Protein AF-A0A5N9HWN8-F1 (afdb_monomer)

Mean predicted aligned error: 2.98 Å

pLDDT: mean 96.62, std 4.31, range [56.69, 98.94]

Nearest PDB structures (foldseek):
  7djs-assembly1_D  TM=9.510E-01  e=4.100E-13  Pseudomonas aeruginosa
  4qec-assembly1_A  TM=9.327E-01  e=1.228E-12  Staphylococcus epidermidis
  4dqx-assembly1_B  TM=9.327E-01  e=2.399E-12  Rhizobium etli CFN 42
  4z9x-assembly1_A  TM=9.307E-01  e=2.881E-12  Streptococcus pyogenes serotype M1
  4qed-assembly1_A  TM=9.326E-01  e=7.635E-12  Staphylococcus epidermidis

Sequence (173 aa):
VEEDNWDYGIDVLLKALYLGPKNAIPHMTATGGGSIINLASVHSFLQEPGMLVYESAKAGVVGMTRQMATEFGPDGIRVNAIAPGHIVGEGLAKIWKDNPTGHEFFADQYPLRRTGIPDDIANGIAFLCSEEASFITGHTLAIDGGLSVQLQEKFGLRQANYVRNNPDTNLPT

Solvent-accessible surface area (backbone atoms only — not comparable to full-atom values): 9385 Å² total; per-residue (Å²): 131,59,67,70,61,42,52,51,41,36,45,65,60,31,47,48,69,47,54,52,52,69,66,44,46,68,56,30,47,76,70,69,21,51,66,46,79,43,82,42,27,46,44,39,80,48,89,60,94,91,39,64,54,60,32,51,20,23,32,45,40,54,55,51,26,35,51,49,15,69,70,36,38,89,47,48,28,33,17,28,29,38,16,42,44,65,58,52,40,80,76,49,46,57,57,34,69,78,32,54,54,27,42,51,55,58,11,61,66,17,79,68,60,42,62,45,42,62,63,67,52,51,52,53,51,53,47,59,62,36,76,92,26,71,89,59,53,40,44,69,47,74,56,31,53,58,46,91,78,56,61,64,72,61,51,51,53,50,53,53,52,49,44,70,77,38,77,83,50,53,70,84,128

Structure (mmCIF, N/CA/C/O backbone):
data_AF-A0A5N9HWN8-F1
#
_entry.id   AF-A0A5N9HWN8-F1
#
loop_
_atom_site.group_PDB
_atom_site.id
_atom_site.type_symbol
_atom_site.label_atom_id
_atom_site.label_alt_id
_atom_site.label_comp_id
_atom_site.label_asym_id
_atom_site.label_entity_id
_atom_site.label_seq_id
_atom_site.pdbx_PDB_ins_code
_atom_site.Cartn_x
_atom_site.Cartn_y
_atom_site.Cartn_z
_atom_site.occupancy
_atom_site.B_iso_or_equiv
_atom_site.auth_seq_id
_atom_site.auth_comp_id
_atom_site.auth_asym_id
_atom_site.auth_atom_id
_atom_site.pdbx_PDB_model_num
ATOM 1 N N . VAL A 1 1 ? -13.544 -1.848 -19.381 1.00 88.88 1 VAL A N 1
ATOM 2 C CA . VAL A 1 1 ? -13.693 -2.938 -18.395 1.00 88.88 1 VAL A CA 1
ATOM 3 C C . VAL A 1 1 ? -15.164 -3.278 -18.385 1.00 88.88 1 VAL A C 1
ATOM 5 O O . VAL A 1 1 ? -15.947 -2.353 -18.216 1.00 88.88 1 VAL A O 1
ATOM 8 N N . GLU A 1 2 ? -15.522 -4.533 -18.646 1.00 96.94 2 GLU A N 1
ATOM 9 C CA . GLU A 1 2 ? -16.913 -4.991 -18.521 1.00 96.94 2 GLU A CA 1
ATOM 10 C C . GLU A 1 2 ? -17.374 -4.903 -17.061 1.00 96.94 2 GLU A C 1
ATOM 12 O O . GLU A 1 2 ? -16.562 -5.099 -16.155 1.00 96.94 2 GLU A O 1
AT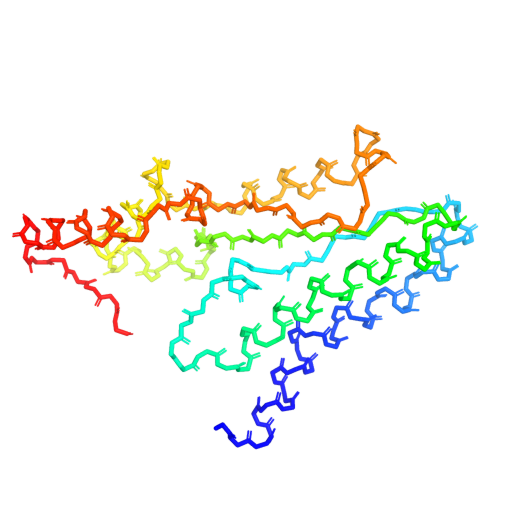OM 17 N N . GLU A 1 3 ? -18.655 -4.623 -16.835 1.00 98.00 3 GLU A N 1
ATOM 18 C CA . GLU A 1 3 ? -19.225 -4.406 -15.496 1.00 98.00 3 GLU A CA 1
ATOM 19 C C . GLU A 1 3 ? -18.959 -5.588 -14.548 1.00 98.00 3 GLU A C 1
ATOM 21 O O . GLU A 1 3 ? -18.441 -5.379 -13.457 1.00 98.00 3 GLU A O 1
ATOM 26 N N . ASP A 1 4 ? -19.130 -6.830 -15.009 1.00 98.12 4 ASP A N 1
ATOM 27 C CA . ASP A 1 4 ? -18.855 -8.031 -14.202 1.00 98.12 4 ASP A CA 1
ATOM 28 C C . ASP A 1 4 ? -17.401 -8.101 -13.690 1.00 98.12 4 ASP A C 1
ATOM 30 O O . ASP A 1 4 ? -17.138 -8.526 -12.562 1.00 98.12 4 ASP A O 1
ATOM 34 N N . ASN A 1 5 ? -16.430 -7.665 -14.503 1.00 96.69 5 ASN A N 1
ATOM 35 C CA . ASN A 1 5 ? -15.019 -7.633 -14.104 1.00 96.69 5 ASN A CA 1
ATOM 36 C C . ASN A 1 5 ? -14.739 -6.504 -13.107 1.00 96.69 5 ASN A C 1
ATOM 38 O O . ASN A 1 5 ? -13.884 -6.651 -12.229 1.00 96.69 5 ASN A O 1
ATOM 42 N N . TRP A 1 6 ? -15.435 -5.374 -13.255 1.00 98.25 6 TRP A N 1
ATOM 43 C CA . TRP A 1 6 ? -15.390 -4.287 -12.284 1.00 98.25 6 TRP A CA 1
ATOM 44 C C . TRP A 1 6 ? -15.944 -4.761 -10.939 1.00 98.25 6 TRP A C 1
ATOM 46 O O . TRP A 1 6 ? -15.238 -4.674 -9.935 1.00 98.25 6 TRP A O 1
ATOM 56 N N . ASP A 1 7 ? -17.143 -5.339 -10.932 1.00 98.50 7 ASP A N 1
ATOM 57 C CA . ASP A 1 7 ? -17.820 -5.811 -9.726 1.00 98.50 7 ASP A CA 1
ATOM 58 C C . ASP A 1 7 ? -17.003 -6.873 -8.998 1.00 98.50 7 ASP A C 1
ATOM 60 O O . ASP A 1 7 ? -16.749 -6.740 -7.800 1.00 98.50 7 ASP A O 1
ATOM 64 N N . TYR A 1 8 ? -16.498 -7.876 -9.722 1.00 98.12 8 TYR A N 1
ATOM 65 C CA . TYR A 1 8 ? -15.625 -8.892 -9.140 1.00 98.12 8 TYR A CA 1
ATOM 66 C C . TYR A 1 8 ? -14.363 -8.278 -8.516 1.00 98.12 8 TYR A C 1
ATOM 68 O O . TYR A 1 8 ? -13.979 -8.620 -7.394 1.00 98.12 8 TYR A O 1
ATOM 76 N N . GLY A 1 9 ? -13.716 -7.345 -9.220 1.00 97.81 9 GLY A N 1
ATOM 77 C CA . GLY A 1 9 ? -12.522 -6.683 -8.710 1.00 97.81 9 GLY A CA 1
ATOM 78 C C . GLY A 1 9 ? -12.802 -5.850 -7.459 1.00 97.81 9 GLY A C 1
ATOM 79 O O . GLY A 1 9 ? -12.045 -5.944 -6.494 1.00 97.81 9 GLY A O 1
ATOM 80 N N . ILE A 1 10 ? -13.899 -5.089 -7.423 1.00 98.44 10 ILE A N 1
ATOM 81 C CA . ILE A 1 10 ? -14.312 -4.327 -6.235 1.00 98.44 10 ILE A CA 1
ATOM 82 C C . ILE A 1 10 ? -14.670 -5.262 -5.074 1.00 98.44 10 ILE A C 1
ATOM 84 O O . ILE A 1 10 ? -14.278 -4.997 -3.930 1.00 98.44 10 ILE A O 1
ATOM 88 N N . ASP A 1 11 ? -15.352 -6.374 -5.352 1.00 98.31 11 ASP A N 1
ATOM 89 C CA . ASP A 1 11 ? -15.708 -7.376 -4.352 1.00 98.31 11 ASP A CA 1
ATOM 90 C C . ASP A 1 11 ? -14.457 -7.951 -3.665 1.00 98.31 11 ASP A C 1
ATOM 92 O O . ASP A 1 11 ? -14.377 -7.995 -2.432 1.00 98.31 11 ASP A O 1
ATOM 96 N N . VAL A 1 12 ? -13.443 -8.328 -4.448 1.00 97.12 12 VAL A N 1
ATOM 97 C CA . VAL A 1 12 ? -12.205 -8.929 -3.930 1.00 97.12 12 VAL A CA 1
ATOM 98 C C . VAL A 1 12 ? -11.276 -7.893 -3.295 1.00 97.12 12 VAL A C 1
ATOM 100 O O . VAL A 1 12 ? -10.715 -8.134 -2.227 1.00 97.12 12 VAL A O 1
ATOM 103 N N . LEU A 1 13 ? -11.075 -6.744 -3.939 1.00 97.88 13 LEU A N 1
ATOM 104 C CA . LEU A 1 13 ? -10.011 -5.806 -3.567 1.00 97.88 13 LEU A CA 1
ATOM 105 C C . LEU A 1 13 ? -10.430 -4.787 -2.506 1.00 97.88 13 LEU A C 1
ATOM 107 O O . LEU A 1 13 ? -9.555 -4.253 -1.821 1.00 97.88 13 LEU A O 1
ATOM 111 N N . LEU A 1 14 ? -11.730 -4.506 -2.376 1.00 98.19 14 LEU A N 1
ATOM 112 C CA . LEU A 1 14 ? -12.246 -3.485 -1.464 1.00 98.19 14 LEU A CA 1
ATOM 113 C C . LEU A 1 14 ? -13.291 -4.045 -0.496 1.00 98.19 14 LEU A C 1
ATOM 115 O O . LEU A 1 14 ? -13.116 -3.946 0.718 1.00 98.19 14 LEU A O 1
ATOM 119 N N . LYS A 1 15 ? -14.359 -4.670 -1.000 1.00 98.31 15 LYS A N 1
ATOM 120 C CA . LYS A 1 15 ? -15.459 -5.150 -0.148 1.00 98.31 15 LYS A CA 1
ATOM 121 C C . LYS A 1 15 ? -15.008 -6.235 0.824 1.00 98.31 15 LYS A C 1
ATOM 123 O O . LYS A 1 15 ? -15.440 -6.218 1.975 1.00 98.31 15 LYS A O 1
ATOM 128 N N . ALA A 1 16 ? -14.112 -7.135 0.419 1.00 96.94 16 ALA A N 1
ATOM 129 C CA . ALA A 1 16 ? -13.529 -8.129 1.321 1.00 96.94 16 ALA A CA 1
ATOM 130 C C . ALA A 1 16 ? -12.857 -7.484 2.551 1.00 96.94 16 ALA A C 1
ATOM 132 O O . ALA A 1 16 ? -13.038 -7.956 3.676 1.00 96.94 16 ALA A O 1
ATOM 133 N N . LEU A 1 17 ? -12.158 -6.358 2.357 1.00 96.69 17 LEU A N 1
ATOM 134 C CA . LEU A 1 17 ? -11.501 -5.603 3.430 1.00 96.69 17 LEU A CA 1
ATOM 135 C C . LEU A 1 17 ? -12.496 -4.814 4.294 1.00 96.69 17 LEU A C 1
ATOM 137 O O . LEU A 1 17 ? -12.153 -4.431 5.403 1.00 96.69 17 LEU A O 1
ATOM 141 N N . TYR A 1 18 ? -13.727 -4.599 3.829 1.00 96.62 18 TYR A N 1
ATOM 142 C CA . TYR A 1 18 ? -14.833 -4.125 4.665 1.00 96.62 18 TYR A CA 1
ATOM 143 C C . TYR A 1 18 ? -15.454 -5.266 5.486 1.00 96.62 18 TYR A C 1
ATOM 145 O O . TYR A 1 18 ? -15.736 -5.104 6.675 1.00 96.62 18 TYR A O 1
ATOM 153 N N . LEU A 1 19 ? -15.666 -6.430 4.864 1.00 98.19 19 LEU A N 1
ATOM 154 C CA . LEU A 1 19 ? -16.383 -7.550 5.476 1.00 98.19 19 LEU A CA 1
ATOM 155 C C . LEU A 1 19 ? -15.651 -8.135 6.690 1.00 98.19 19 LEU A C 1
ATOM 157 O O . LEU A 1 19 ? -16.316 -8.551 7.638 1.00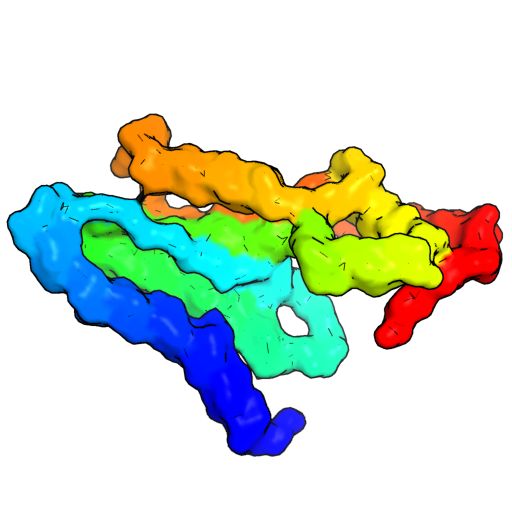 98.19 19 LEU A O 1
ATOM 161 N N . GLY A 1 20 ? -14.316 -8.147 6.696 1.00 96.06 20 GLY A N 1
ATOM 162 C CA . GLY A 1 20 ? -13.531 -8.561 7.865 1.00 96.06 20 GLY A CA 1
ATOM 163 C C . GLY A 1 20 ? -13.820 -7.686 9.095 1.00 96.06 20 GLY A C 1
ATOM 164 O O . GLY A 1 20 ? -14.420 -8.177 10.054 1.00 96.06 20 GLY A O 1
ATOM 165 N N . PRO A 1 21 ? -13.482 -6.381 9.055 1.00 97.19 21 PRO A N 1
ATOM 166 C CA . PRO A 1 21 ? -13.795 -5.416 10.106 1.00 97.19 21 PRO A CA 1
ATOM 167 C C . PRO A 1 21 ? -15.263 -5.415 10.524 1.00 97.19 21 PRO A C 1
ATOM 169 O O . PRO A 1 21 ? -15.538 -5.466 11.718 1.00 97.19 21 PRO A O 1
ATOM 172 N N . LYS A 1 22 ? -16.209 -5.450 9.572 1.00 97.56 22 LYS A N 1
ATOM 173 C CA . LYS A 1 22 ? -17.654 -5.499 9.862 1.00 97.56 22 LYS A CA 1
ATOM 174 C C . LYS A 1 22 ? -18.005 -6.578 10.892 1.00 97.56 22 LYS A C 1
ATOM 176 O O . LYS A 1 22 ? -18.836 -6.345 11.763 1.00 97.56 22 LYS A O 1
ATOM 181 N N . ASN A 1 23 ? -17.400 -7.759 10.768 1.00 98.25 23 ASN A N 1
ATOM 182 C CA . ASN A 1 23 ? -17.665 -8.882 11.664 1.00 98.25 23 ASN A CA 1
ATOM 183 C C . ASN A 1 23 ? -16.726 -8.903 12.880 1.00 98.25 23 ASN A C 1
ATOM 185 O O . ASN A 1 23 ? -17.123 -9.398 13.927 1.00 98.25 23 ASN A O 1
ATOM 189 N N . ALA A 1 24 ? -15.507 -8.366 12.775 1.00 97.94 24 ALA A N 1
ATOM 190 C CA . ALA A 1 24 ? -14.534 -8.359 13.869 1.00 97.94 24 ALA A CA 1
ATOM 191 C C . ALA A 1 24 ? -14.794 -7.257 14.911 1.00 97.94 24 ALA A C 1
ATOM 193 O O . ALA A 1 24 ? -14.645 -7.506 16.106 1.00 97.94 24 ALA A O 1
ATOM 194 N N . ILE A 1 25 ? -15.210 -6.063 14.477 1.00 98.19 25 ILE A N 1
ATOM 195 C CA . ILE A 1 25 ? -15.361 -4.872 15.328 1.00 98.19 25 ILE A CA 1
ATOM 196 C C . ILE A 1 25 ? -16.249 -5.124 16.554 1.00 98.19 25 ILE A C 1
ATOM 198 O O . ILE A 1 25 ? -15.788 -4.817 17.650 1.00 98.19 25 ILE A O 1
ATOM 202 N N . PRO A 1 26 ? -17.444 -5.748 16.453 1.00 98.12 26 PRO A N 1
ATOM 203 C CA . PRO A 1 26 ? -18.264 -6.015 17.637 1.00 98.12 26 PRO A CA 1
ATOM 204 C C . PRO A 1 26 ? -17.530 -6.818 18.720 1.00 98.12 26 PRO A C 1
ATOM 206 O O . PRO A 1 26 ? -17.708 -6.569 19.912 1.00 98.12 26 PRO A O 1
ATOM 209 N N . HIS A 1 27 ? -16.675 -7.761 18.313 1.00 98.38 27 HIS A N 1
ATOM 210 C CA . HIS A 1 27 ? -15.859 -8.545 19.236 1.00 98.38 27 HIS A CA 1
ATOM 211 C C . HIS A 1 27 ? -14.688 -7.734 19.795 1.00 98.38 27 HIS A C 1
ATOM 213 O O . HIS A 1 27 ? -14.430 -7.815 20.990 1.00 98.38 27 HIS A O 1
ATOM 219 N N . MET A 1 28 ? -14.024 -6.924 18.963 1.00 98.38 28 MET A N 1
ATOM 220 C CA . MET A 1 28 ? -12.933 -6.041 19.395 1.00 98.38 28 MET A CA 1
ATOM 221 C C . MET A 1 28 ? -13.414 -5.023 20.434 1.00 98.38 28 MET A C 1
ATOM 223 O O . MET A 1 28 ? -12.794 -4.884 21.487 1.00 98.38 28 MET A O 1
ATOM 227 N N . THR A 1 29 ? -14.554 -4.370 20.191 1.00 97.94 29 THR A N 1
ATOM 228 C CA . THR A 1 29 ? -15.178 -3.436 21.139 1.00 97.94 29 THR A CA 1
ATOM 229 C C . THR A 1 29 ? -15.493 -4.134 22.464 1.00 97.94 29 THR A C 1
ATOM 231 O O . THR A 1 29 ? -15.175 -3.609 23.529 1.00 97.94 29 THR A O 1
ATOM 234 N N . ALA A 1 30 ? -16.044 -5.354 22.422 1.00 98.12 30 ALA A N 1
ATOM 235 C CA . ALA A 1 30 ? -16.341 -6.133 23.626 1.00 98.12 30 ALA A CA 1
ATOM 236 C C . ALA A 1 30 ? -15.087 -6.519 24.439 1.00 98.12 30 ALA A C 1
ATOM 238 O O . ALA A 1 30 ? -15.196 -6.763 25.641 1.00 98.12 30 ALA A O 1
ATOM 239 N N . THR A 1 31 ? -13.908 -6.565 23.810 1.00 97.31 31 THR A N 1
ATOM 240 C CA . THR A 1 31 ? -12.625 -6.890 24.458 1.00 97.31 31 THR A CA 1
ATOM 241 C C . THR A 1 31 ? -11.746 -5.673 24.762 1.00 97.31 31 THR A C 1
ATOM 243 O O . THR A 1 31 ? -10.621 -5.852 25.219 1.00 97.31 31 THR A O 1
ATOM 246 N N . GLY A 1 32 ? -12.243 -4.448 24.553 1.00 95.75 32 GLY A N 1
ATOM 247 C CA . GLY A 1 32 ? -11.531 -3.209 24.898 1.00 95.75 32 GLY A CA 1
ATOM 248 C C . GLY A 1 32 ? -10.701 -2.583 23.773 1.00 95.75 32 GLY A C 1
ATOM 249 O O . GLY A 1 32 ? -9.840 -1.754 24.057 1.00 95.75 32 GLY A O 1
ATOM 250 N N . GLY A 1 33 ? -10.951 -2.960 22.517 1.00 97.62 33 GLY A 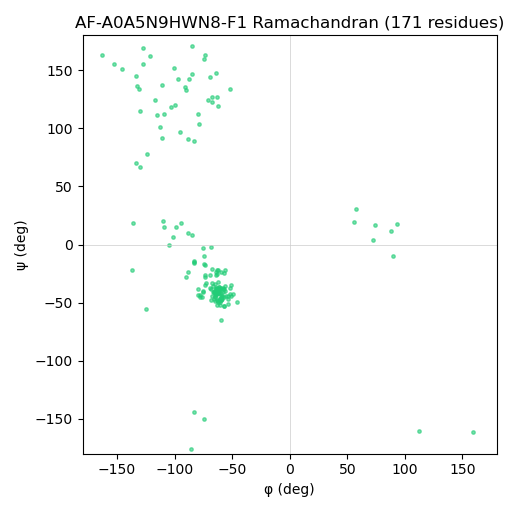N 1
ATOM 251 C CA . GLY A 1 33 ? -10.339 -2.356 21.334 1.00 97.62 33 GLY A CA 1
ATOM 252 C C . GLY A 1 33 ? -9.389 -3.289 20.582 1.00 97.62 33 GLY A C 1
ATOM 253 O O . GLY A 1 33 ? -9.464 -4.514 20.688 1.00 97.62 33 GLY A O 1
ATOM 254 N N . GLY A 1 34 ? -8.505 -2.707 19.769 1.00 98.12 34 GLY A N 1
ATOM 255 C CA . GLY A 1 34 ? -7.488 -3.449 19.020 1.00 98.12 34 GLY A CA 1
ATOM 256 C C . GLY A 1 34 ? -6.935 -2.683 17.818 1.00 98.12 34 GLY A C 1
ATOM 257 O O . GLY A 1 34 ? -7.064 -1.464 17.729 1.00 98.12 34 GLY A O 1
ATOM 258 N N . SER A 1 35 ? -6.312 -3.400 16.880 1.00 98.62 35 SER A N 1
ATOM 259 C CA . SER A 1 35 ? -5.717 -2.814 15.672 1.00 98.62 35 SER A CA 1
ATOM 260 C C . SER A 1 35 ? -6.154 -3.567 14.415 1.00 98.62 35 SER A C 1
ATOM 262 O O . SER A 1 35 ? -6.129 -4.797 14.382 1.00 98.62 35 SER A O 1
ATOM 264 N N . ILE A 1 36 ? -6.551 -2.828 13.380 1.00 98.75 36 ILE A N 1
ATOM 265 C CA . ILE A 1 36 ? -6.899 -3.338 12.049 1.00 98.75 36 ILE A CA 1
ATOM 266 C C . ILE A 1 36 ? -5.909 -2.753 11.044 1.00 98.75 36 ILE A C 1
ATOM 268 O O . ILE A 1 36 ? -5.792 -1.531 10.929 1.00 98.75 36 ILE A O 1
ATOM 272 N N . ILE A 1 37 ? -5.231 -3.620 10.284 1.00 98.75 37 ILE A N 1
ATOM 273 C CA . ILE A 1 37 ? -4.286 -3.216 9.237 1.00 98.75 37 ILE A CA 1
ATOM 274 C C . ILE A 1 37 ? -4.801 -3.654 7.867 1.00 98.75 37 ILE A C 1
ATOM 276 O O . ILE A 1 37 ? -4.839 -4.841 7.548 1.00 98.75 37 ILE A O 1
ATOM 280 N N . ASN A 1 38 ? -5.175 -2.680 7.044 1.00 98.62 38 ASN A N 1
ATOM 281 C CA . ASN A 1 38 ? -5.623 -2.900 5.675 1.00 98.62 38 ASN A CA 1
ATOM 282 C C . ASN A 1 38 ? -4.441 -2.920 4.694 1.00 98.62 38 ASN A C 1
ATOM 284 O O . ASN A 1 38 ? -3.505 -2.126 4.799 1.00 98.62 38 ASN A O 1
ATOM 288 N N . LEU A 1 39 ? -4.502 -3.787 3.682 1.00 98.12 39 LEU A N 1
ATOM 289 C CA . LEU A 1 39 ? -3.485 -3.853 2.628 1.00 98.12 39 LEU A CA 1
ATOM 290 C C . LEU A 1 39 ? -3.929 -3.023 1.416 1.00 98.12 39 LEU A C 1
ATOM 292 O O . LEU A 1 39 ? -4.689 -3.486 0.557 1.00 98.12 39 LEU A O 1
ATOM 296 N N . ALA A 1 40 ? -3.436 -1.789 1.353 1.00 98.31 40 ALA A N 1
ATOM 297 C CA . ALA A 1 40 ? -3.569 -0.887 0.215 1.00 98.31 40 ALA A CA 1
ATOM 298 C C . ALA A 1 40 ? -2.486 -1.203 -0.844 1.00 98.31 40 ALA A C 1
ATOM 300 O O . ALA A 1 40 ? -2.175 -2.372 -1.085 1.00 98.31 40 ALA A O 1
ATOM 301 N N . SER A 1 41 ? -1.956 -0.190 -1.533 1.00 98.50 41 SER A N 1
ATOM 302 C CA . SER A 1 41 ? -0.845 -0.313 -2.486 1.00 98.50 41 SER A CA 1
ATOM 303 C C . SER A 1 41 ? -0.230 1.059 -2.754 1.00 98.50 41 SER A C 1
ATOM 305 O O . SER A 1 41 ? -0.888 2.072 -2.531 1.00 98.50 41 SER A O 1
ATOM 307 N N . VAL A 1 42 ? 0.986 1.125 -3.304 1.00 98.12 42 VAL A N 1
ATOM 308 C CA . VAL A 1 42 ? 1.428 2.365 -3.963 1.00 98.12 42 VAL A CA 1
ATOM 309 C C . VAL A 1 42 ? 0.490 2.811 -5.091 1.00 98.12 42 VAL A C 1
ATOM 311 O O . VAL A 1 42 ? 0.341 4.002 -5.339 1.00 98.12 42 VAL A O 1
ATOM 314 N N . HIS A 1 43 ? -0.252 1.874 -5.683 1.00 97.88 43 HIS A N 1
ATOM 315 C CA . HIS A 1 43 ? -1.334 2.140 -6.638 1.00 97.88 43 HIS A CA 1
ATOM 316 C C . HIS A 1 43 ? -2.568 2.826 -6.015 1.00 97.88 43 HIS A C 1
ATOM 318 O O . HIS A 1 43 ? -3.531 3.149 -6.700 1.00 97.88 43 HIS A O 1
ATOM 324 N N . SER A 1 44 ? -2.570 3.075 -4.701 1.00 97.81 44 SER A N 1
ATOM 325 C CA . SER A 1 44 ? -3.548 3.969 -4.074 1.00 97.81 44 SER A CA 1
ATOM 326 C C . SER A 1 44 ? -3.276 5.445 -4.383 1.00 97.81 44 SER A C 1
ATOM 328 O O . SER A 1 44 ? -4.153 6.277 -4.158 1.00 97.81 44 SER A O 1
ATOM 330 N N . PHE A 1 45 ? -2.064 5.783 -4.832 1.00 96.19 45 PHE A N 1
ATOM 331 C CA . PHE A 1 45 ? -1.635 7.162 -5.075 1.00 96.19 45 PHE A CA 1
ATOM 332 C C . PHE A 1 45 ? -0.838 7.355 -6.377 1.00 96.19 45 PHE A C 1
ATOM 334 O O . PHE A 1 45 ? -0.830 8.473 -6.884 1.00 96.19 45 PHE A O 1
ATOM 341 N N . LEU A 1 46 ? -0.227 6.304 -6.934 1.00 96.31 46 LEU A N 1
ATOM 342 C CA . LEU A 1 46 ? 0.315 6.261 -8.300 1.00 96.31 46 LEU A CA 1
ATOM 343 C C . LEU A 1 46 ? -0.659 5.527 -9.227 1.00 96.31 46 LEU A C 1
ATOM 345 O O . LEU A 1 46 ? -1.410 4.674 -8.759 1.00 96.31 46 LEU A O 1
ATOM 349 N N . GLN A 1 47 ? -0.649 5.862 -10.519 1.00 95.88 47 GLN A N 1
ATOM 350 C CA . GLN A 1 47 ? -1.602 5.330 -11.492 1.00 95.88 47 GLN A CA 1
ATOM 351 C C . GLN A 1 47 ? -0.917 4.860 -12.773 1.00 95.88 47 GLN A C 1
ATOM 353 O O . GLN A 1 47 ? 0.040 5.481 -13.244 1.00 95.88 47 GLN A O 1
ATOM 358 N N . GLU A 1 48 ? -1.455 3.794 -13.351 1.00 93.50 48 GLU A N 1
ATOM 359 C CA . GLU A 1 48 ? -0.970 3.133 -14.552 1.00 93.50 48 GLU A CA 1
ATOM 360 C C . GLU A 1 48 ? -2.123 2.867 -15.541 1.00 93.50 48 GLU A C 1
ATOM 362 O O . GLU A 1 48 ? -3.209 2.411 -15.157 1.00 93.50 48 GLU A O 1
ATOM 367 N N . PRO A 1 49 ? -1.922 3.114 -16.851 1.00 95.25 49 PRO A N 1
ATOM 368 C CA . PRO A 1 49 ? -2.898 2.738 -17.866 1.00 95.25 49 PRO A CA 1
ATOM 369 C C . PRO A 1 49 ? -3.308 1.261 -17.773 1.00 95.25 49 PRO A C 1
ATOM 371 O O . PRO A 1 49 ? -2.472 0.371 -17.686 1.00 95.25 49 PRO A O 1
ATOM 374 N N . GLY A 1 50 ? -4.613 0.990 -17.842 1.00 94.62 50 GLY A N 1
ATOM 375 C CA . GLY A 1 50 ? -5.154 -0.375 -17.793 1.00 94.62 50 GLY A CA 1
ATOM 376 C C . GLY A 1 50 ? -5.480 -0.897 -16.389 1.00 94.62 50 GLY A C 1
ATOM 377 O O . GLY A 1 50 ? -6.198 -1.887 -16.277 1.00 94.62 50 GLY A O 1
ATOM 378 N N . MET A 1 51 ? -5.080 -0.195 -15.324 1.00 96.75 51 MET A N 1
ATOM 379 C CA . MET A 1 51 ? -5.275 -0.635 -13.933 1.00 96.75 51 MET A CA 1
ATOM 380 C C . MET A 1 51 ? -6.544 -0.083 -13.257 1.00 96.75 51 MET A C 1
ATOM 382 O O . MET A 1 51 ? -6.667 -0.130 -12.034 1.00 96.75 51 MET A O 1
ATOM 386 N N . LEU A 1 52 ? -7.523 0.395 -14.040 1.00 97.19 52 LEU A N 1
ATOM 387 C CA . LEU A 1 52 ? -8.703 1.135 -13.560 1.00 97.19 52 LEU A CA 1
ATOM 388 C C . LEU A 1 52 ? -9.391 0.498 -12.336 1.00 97.19 52 LEU A C 1
ATOM 390 O O . LEU A 1 52 ? -9.657 1.196 -11.360 1.00 97.19 52 LEU A O 1
ATOM 394 N N . VAL A 1 53 ? -9.680 -0.807 -12.372 1.00 98.12 53 VAL A N 1
ATOM 395 C CA . VAL A 1 53 ? -10.374 -1.505 -11.270 1.00 98.12 53 VAL A CA 1
ATOM 396 C C . VAL A 1 53 ? -9.487 -1.589 -10.030 1.00 98.12 53 VAL A C 1
ATOM 398 O O . VAL A 1 53 ? -9.919 -1.263 -8.924 1.00 98.12 53 VAL A O 1
ATOM 401 N N . TYR A 1 54 ? -8.235 -2.009 -10.218 1.00 97.81 54 TYR A N 1
ATOM 402 C CA . TYR A 1 54 ? -7.294 -2.240 -9.130 1.00 97.81 54 TYR A CA 1
ATOM 403 C C . TYR A 1 54 ? -6.947 -0.944 -8.395 1.00 97.81 54 TYR A C 1
ATOM 405 O O . TYR A 1 54 ? -7.051 -0.881 -7.170 1.00 97.81 54 TYR A O 1
ATOM 413 N N . GLU A 1 55 ? -6.612 0.108 -9.137 1.00 98.19 55 GLU A N 1
ATOM 414 C CA . GLU A 1 55 ? -6.255 1.416 -8.584 1.00 98.19 55 GLU A CA 1
ATOM 415 C C . GLU A 1 55 ? -7.440 2.094 -7.904 1.00 98.19 55 GLU A C 1
ATOM 417 O O . GLU A 1 55 ? -7.295 2.603 -6.792 1.00 98.19 55 GLU A O 1
ATOM 422 N N . SER A 1 56 ? -8.638 2.014 -8.497 1.00 98.31 56 SER A N 1
ATOM 423 C CA . SER A 1 56 ? -9.861 2.521 -7.859 1.00 98.31 56 SER A CA 1
ATOM 424 C C . SER A 1 56 ? -10.122 1.819 -6.527 1.00 98.31 56 SER A C 1
ATOM 426 O O . SER A 1 56 ? -10.362 2.477 -5.512 1.00 98.31 56 SER A O 1
ATOM 428 N N . ALA A 1 57 ? -10.018 0.486 -6.493 1.00 98.44 57 ALA A N 1
ATOM 429 C CA . ALA A 1 57 ? -10.203 -0.280 -5.268 1.00 98.44 57 ALA A CA 1
ATOM 430 C C . ALA A 1 57 ? -9.148 0.074 -4.210 1.00 98.44 57 ALA A C 1
ATOM 432 O O . ALA A 1 57 ? -9.495 0.358 -3.064 1.00 98.44 57 ALA A O 1
ATOM 433 N N . LYS A 1 58 ? -7.860 0.110 -4.580 1.00 98.38 58 LYS A N 1
ATOM 434 C CA . LYS A 1 58 ? -6.764 0.415 -3.649 1.00 98.38 58 LYS A CA 1
ATOM 435 C C . LYS A 1 58 ? -6.798 1.859 -3.149 1.00 98.38 58 LYS A C 1
ATOM 437 O O . LYS A 1 58 ? -6.473 2.084 -1.981 1.00 98.38 58 LYS A O 1
ATOM 442 N N . ALA A 1 59 ? -7.236 2.825 -3.951 1.00 98.56 59 ALA A N 1
ATOM 44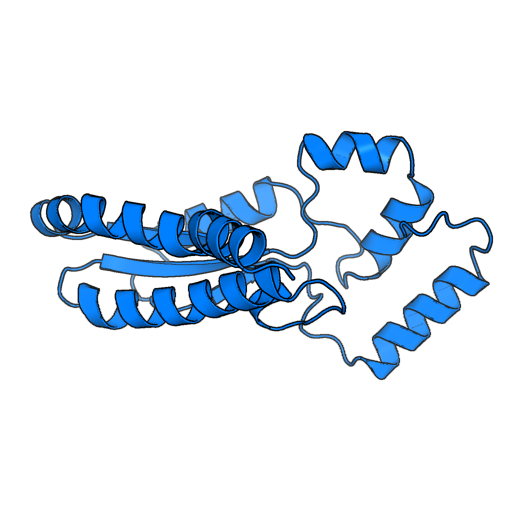3 C CA . ALA A 1 59 ? -7.535 4.174 -3.471 1.00 98.56 59 ALA A CA 1
ATOM 444 C C . ALA A 1 59 ? -8.722 4.167 -2.486 1.00 98.56 59 ALA A C 1
ATOM 446 O O . ALA A 1 59 ? -8.656 4.788 -1.421 1.00 98.56 59 ALA A O 1
ATOM 447 N N . GLY A 1 60 ? -9.767 3.385 -2.779 1.00 98.62 60 GLY A N 1
ATOM 448 C CA . GLY A 1 60 ? -10.907 3.161 -1.887 1.00 98.62 60 GLY A CA 1
ATOM 449 C C . GLY A 1 60 ? -10.511 2.595 -0.519 1.00 98.62 60 GLY A C 1
ATOM 450 O O . GLY A 1 60 ? -11.032 3.047 0.500 1.00 98.62 60 GLY A O 1
ATOM 451 N N . VAL A 1 61 ? -9.527 1.688 -0.461 1.00 98.75 61 VAL A N 1
ATOM 452 C CA . VAL A 1 61 ? -8.996 1.142 0.804 1.00 98.75 61 VAL A CA 1
ATOM 453 C C . VAL A 1 61 ? -8.431 2.246 1.706 1.00 98.75 61 VAL A C 1
ATOM 455 O O . VAL A 1 61 ? -8.624 2.201 2.923 1.00 98.75 61 VAL A O 1
ATOM 458 N N . VAL A 1 62 ? -7.774 3.265 1.141 1.00 98.75 62 VAL A N 1
ATOM 459 C CA . VAL A 1 62 ? -7.245 4.403 1.917 1.00 98.75 62 VAL A CA 1
ATOM 460 C C . VAL A 1 62 ? -8.381 5.244 2.499 1.00 98.75 62 VAL A C 1
ATOM 462 O O . VAL A 1 62 ? -8.344 5.593 3.680 1.00 98.75 62 VAL A O 1
ATOM 465 N N . GLY A 1 63 ? -9.415 5.534 1.702 1.00 98.69 63 GLY A N 1
ATOM 466 C CA . GLY A 1 63 ? -10.612 6.232 2.179 1.00 98.69 63 GLY A CA 1
ATOM 467 C C . GLY A 1 63 ? -11.324 5.459 3.292 1.00 98.69 63 GLY A C 1
ATOM 468 O O . GLY A 1 63 ? -11.590 6.010 4.358 1.00 98.69 63 GLY A O 1
ATOM 469 N N . MET A 1 64 ? -11.543 4.160 3.080 1.00 98.56 64 MET A N 1
ATOM 470 C CA . MET A 1 64 ? -12.170 3.263 4.051 1.00 98.56 64 MET A CA 1
ATOM 471 C C . MET A 1 64 ? -11.382 3.184 5.362 1.00 98.56 64 MET A C 1
ATOM 473 O O . MET A 1 64 ? -11.970 3.241 6.435 1.00 98.56 64 MET A O 1
ATOM 477 N N . THR A 1 65 ? -10.051 3.118 5.287 1.00 98.88 65 THR A N 1
ATOM 478 C CA . THR A 1 65 ? -9.173 3.101 6.467 1.00 98.88 65 THR A CA 1
ATOM 479 C C . THR A 1 65 ? -9.350 4.358 7.315 1.00 98.88 65 THR A C 1
ATOM 481 O O . THR A 1 65 ? -9.501 4.263 8.530 1.00 98.88 65 THR A O 1
ATOM 484 N N . ARG A 1 66 ? -9.379 5.537 6.681 1.00 98.81 66 ARG A N 1
ATOM 485 C CA . ARG A 1 66 ? -9.591 6.816 7.379 1.00 98.81 66 ARG A CA 1
ATOM 486 C C . ARG A 1 66 ? -10.978 6.890 8.009 1.00 98.81 66 ARG A C 1
ATOM 488 O O . ARG A 1 66 ? -11.086 7.280 9.166 1.00 98.81 66 ARG A O 1
ATOM 495 N N . GLN A 1 67 ? -12.008 6.471 7.272 1.00 98.69 67 GLN A N 1
ATOM 496 C CA . GLN A 1 67 ? -13.383 6.456 7.766 1.00 98.69 67 GLN A CA 1
ATOM 497 C C . GLN A 1 67 ? -13.517 5.557 9.002 1.00 98.69 67 GLN A C 1
ATOM 499 O O . GLN A 1 67 ? -13.965 6.014 10.051 1.00 98.69 67 GLN A O 1
ATOM 504 N N . MET A 1 68 ? -13.044 4.311 8.915 1.00 98.56 68 MET A N 1
ATOM 505 C CA . MET A 1 68 ? -13.077 3.366 10.034 1.00 98.56 68 MET A CA 1
ATOM 506 C C . MET A 1 68 ? -12.272 3.867 11.240 1.00 98.56 68 MET A C 1
ATOM 508 O O . MET A 1 68 ? -12.713 3.711 12.373 1.00 98.56 68 MET A O 1
ATOM 512 N N . ALA A 1 69 ? -11.119 4.507 11.020 1.00 98.75 69 ALA A N 1
ATOM 513 C CA . ALA A 1 69 ? -10.323 5.080 12.104 1.00 98.75 69 ALA A CA 1
ATOM 514 C C . ALA A 1 69 ? -11.081 6.167 12.881 1.00 98.75 69 ALA A C 1
ATOM 516 O O . ALA A 1 69 ? -11.002 6.211 14.107 1.00 98.75 69 ALA A O 1
ATOM 517 N N . THR A 1 70 ? -11.816 7.039 12.181 1.00 98.62 70 THR A N 1
ATOM 518 C CA . THR A 1 70 ? -12.628 8.078 12.834 1.00 98.62 70 THR A CA 1
ATOM 519 C C . THR A 1 70 ? -13.874 7.517 13.507 1.00 98.62 70 THR A C 1
ATOM 521 O O . THR A 1 70 ? -14.290 8.034 14.539 1.00 98.62 70 THR A O 1
ATOM 524 N N . GLU A 1 71 ? -14.456 6.464 12.937 1.00 98.38 71 GLU A N 1
ATOM 525 C CA . GLU A 1 71 ? -15.704 5.870 13.412 1.00 98.38 71 GLU A CA 1
ATOM 526 C C . GLU A 1 71 ? -15.493 4.997 14.653 1.00 98.38 71 GLU A C 1
ATOM 528 O O . GLU A 1 71 ? -16.231 5.137 15.622 1.00 98.38 71 GLU A O 1
ATOM 533 N N . PHE A 1 72 ? -14.445 4.166 14.662 1.00 98.50 72 PHE A N 1
ATOM 534 C CA . PHE A 1 72 ? -14.190 3.174 15.717 1.00 98.50 72 PHE A CA 1
ATOM 535 C C . PHE A 1 72 ? -13.059 3.563 16.682 1.00 98.50 72 PHE A C 1
ATOM 537 O O . PHE A 1 72 ? -12.774 2.844 17.640 1.00 98.50 72 PHE A O 1
ATOM 544 N N . GLY A 1 73 ? -12.424 4.721 16.478 1.00 98.50 73 GLY A N 1
ATOM 545 C CA . GLY A 1 73 ? -11.438 5.273 17.410 1.00 98.50 73 GLY A CA 1
ATOM 546 C C . GLY A 1 73 ? -11.952 5.403 18.856 1.00 98.50 73 GLY A C 1
ATOM 547 O O . GLY A 1 73 ? -11.234 4.992 19.770 1.00 98.50 73 GLY A O 1
ATOM 548 N N . PRO A 1 74 ? -13.183 5.908 19.099 1.00 98.31 74 PRO A N 1
ATOM 549 C CA . PRO A 1 74 ? -13.774 5.952 20.441 1.00 98.31 74 PRO A CA 1
ATOM 550 C C . PRO A 1 74 ? -13.928 4.582 21.122 1.00 98.31 74 PRO A C 1
ATOM 552 O O . PRO A 1 74 ? -13.926 4.523 22.349 1.00 98.31 74 PRO A O 1
ATOM 555 N N . ASP A 1 75 ? -14.002 3.494 20.349 1.00 98.38 75 ASP A N 1
ATOM 556 C CA . ASP A 1 75 ? -14.078 2.113 20.849 1.00 98.38 75 ASP A CA 1
ATOM 557 C C . ASP A 1 75 ? -12.692 1.505 21.149 1.00 98.38 75 ASP A C 1
ATOM 559 O O . ASP A 1 75 ? -12.567 0.303 21.387 1.00 98.38 75 ASP A O 1
ATOM 563 N N . GLY A 1 76 ? -11.626 2.311 21.102 1.00 98.00 76 GLY A N 1
ATOM 564 C CA . GLY A 1 76 ? -10.249 1.851 21.297 1.00 98.00 76 GLY A CA 1
ATOM 565 C C . GLY A 1 76 ? -9.681 1.079 20.101 1.00 98.00 76 GLY A C 1
ATOM 566 O O . GLY A 1 76 ? -8.689 0.363 20.246 1.00 98.00 76 GLY A O 1
ATOM 567 N N . ILE A 1 77 ? -10.297 1.187 18.918 1.00 98.75 77 ILE A N 1
ATOM 568 C CA . ILE A 1 77 ? -9.858 0.480 17.710 1.00 98.75 77 ILE A CA 1
ATOM 569 C C . ILE A 1 77 ? -9.047 1.424 16.822 1.00 98.75 77 ILE A C 1
ATOM 571 O O . ILE A 1 77 ? -9.537 2.440 16.327 1.00 98.75 77 ILE A O 1
ATOM 575 N N . ARG A 1 78 ? -7.787 1.061 16.573 1.00 98.81 78 ARG A N 1
ATOM 576 C CA . ARG A 1 78 ? -6.920 1.744 15.607 1.00 98.81 78 ARG A CA 1
ATOM 577 C C . ARG A 1 78 ? -7.062 1.083 14.246 1.00 98.81 78 ARG A C 1
ATOM 579 O O . ARG A 1 78 ? -7.039 -0.141 14.146 1.00 98.81 78 ARG A O 1
ATOM 586 N N . VAL A 1 79 ? -7.175 1.880 13.189 1.00 98.88 79 VAL A N 1
ATOM 587 C CA . VAL A 1 79 ? -7.302 1.362 11.822 1.00 98.88 79 VAL A CA 1
ATOM 588 C C . VAL A 1 79 ? -6.290 2.059 10.935 1.00 98.88 79 VAL A C 1
ATOM 590 O O . VAL A 1 79 ? -6.366 3.265 10.734 1.00 98.88 79 VAL A O 1
ATOM 593 N N . ASN A 1 80 ? -5.325 1.314 10.411 1.00 98.94 80 ASN A N 1
ATOM 594 C CA . ASN A 1 80 ? -4.285 1.832 9.525 1.00 98.94 80 ASN A CA 1
ATOM 595 C C . ASN A 1 80 ? -4.220 1.003 8.243 1.00 98.94 80 ASN A C 1
ATOM 597 O O . ASN A 1 80 ? -4.819 -0.066 8.135 1.00 98.94 80 ASN A O 1
ATOM 601 N N . ALA A 1 81 ? -3.476 1.495 7.263 1.00 98.88 81 ALA A N 1
ATOM 602 C CA . ALA A 1 81 ? -3.186 0.773 6.039 1.00 98.88 81 ALA A CA 1
ATOM 603 C C . ALA A 1 81 ? -1.684 0.730 5.775 1.00 98.88 81 ALA A C 1
ATOM 605 O O . ALA A 1 81 ? -0.941 1.616 6.197 1.00 98.88 81 ALA A O 1
ATOM 606 N N . ILE A 1 82 ? -1.258 -0.275 5.018 1.00 98.81 82 ILE A N 1
ATOM 607 C CA . ILE A 1 82 ? 0.069 -0.325 4.406 1.00 98.81 82 ILE A CA 1
ATOM 608 C C . ILE A 1 82 ? -0.094 -0.175 2.900 1.00 98.81 82 ILE A C 1
ATOM 610 O O . ILE A 1 82 ? -0.977 -0.798 2.313 1.00 98.81 82 ILE A O 1
ATOM 614 N N . ALA A 1 83 ? 0.768 0.628 2.282 1.00 98.69 83 ALA A N 1
ATOM 615 C CA . ALA A 1 83 ? 0.898 0.768 0.839 1.00 98.69 83 ALA A CA 1
ATOM 616 C C . ALA A 1 83 ? 2.238 0.162 0.381 1.00 98.69 83 ALA A C 1
ATOM 618 O O . ALA A 1 83 ? 3.260 0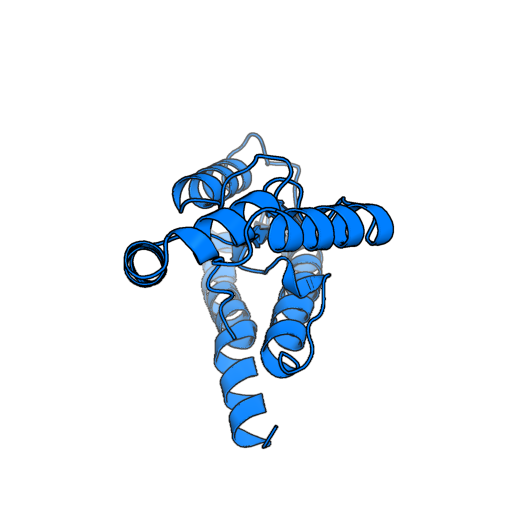.853 0.395 1.00 98.69 83 ALA A O 1
ATOM 619 N N . PRO A 1 84 ? 2.257 -1.133 0.010 1.00 98.56 84 PRO A N 1
ATOM 620 C CA . PRO A 1 84 ? 3.461 -1.780 -0.489 1.00 98.56 84 PRO A CA 1
ATOM 621 C C . PRO A 1 84 ? 3.871 -1.258 -1.864 1.00 98.56 84 PRO A C 1
ATOM 623 O O . PRO A 1 84 ? 3.005 -1.017 -2.713 1.00 98.56 84 PRO A O 1
ATOM 626 N N . GLY A 1 85 ? 5.186 -1.172 -2.086 1.00 97.50 85 GLY A N 1
ATOM 627 C CA . GLY A 1 85 ? 5.782 -1.163 -3.425 1.00 97.50 85 GLY A CA 1
ATOM 628 C C . GLY A 1 85 ? 5.763 -2.556 -4.062 1.00 97.50 85 GLY A C 1
ATOM 629 O O . GLY A 1 85 ? 4.903 -3.386 -3.770 1.00 97.50 85 GLY A O 1
ATOM 630 N N . HIS A 1 86 ? 6.740 -2.845 -4.916 1.00 96.50 86 HIS A N 1
ATOM 631 C CA . HIS A 1 86 ? 6.895 -4.159 -5.539 1.00 96.50 86 HIS A CA 1
ATOM 632 C C . HIS A 1 86 ? 7.533 -5.144 -4.560 1.00 96.50 86 HIS A C 1
ATOM 634 O O . HIS A 1 86 ? 8.739 -5.089 -4.301 1.00 96.50 86 HIS A O 1
ATOM 640 N N . ILE A 1 87 ? 6.710 -6.030 -4.000 1.00 97.38 87 ILE A N 1
ATOM 641 C CA . ILE A 1 87 ? 7.118 -7.029 -3.009 1.00 97.38 87 ILE A CA 1
ATOM 642 C C . ILE A 1 87 ? 7.222 -8.399 -3.673 1.00 97.38 87 ILE A C 1
ATOM 644 O O . ILE A 1 87 ? 6.233 -8.943 -4.159 1.00 97.38 87 ILE A O 1
ATOM 648 N N . VAL A 1 88 ? 8.414 -8.988 -3.664 1.00 95.62 88 VAL A N 1
ATOM 649 C CA . VAL A 1 88 ? 8.678 -10.294 -4.272 1.00 95.62 88 VAL A CA 1
ATOM 650 C C . VAL A 1 88 ? 8.401 -11.400 -3.254 1.00 95.62 88 VAL A C 1
ATOM 652 O O . VAL A 1 88 ? 9.269 -11.788 -2.477 1.00 95.62 88 VAL A O 1
ATOM 655 N N . GLY A 1 89 ? 7.160 -11.890 -3.248 1.00 92.62 89 GLY A N 1
ATOM 656 C CA . GLY A 1 89 ? 6.764 -13.121 -2.552 1.00 92.62 89 GLY A CA 1
ATOM 657 C C . GLY A 1 89 ? 6.990 -14.382 -3.397 1.00 92.62 89 GLY A C 1
ATOM 658 O O . GLY A 1 89 ? 7.478 -14.301 -4.523 1.00 92.62 89 GLY A O 1
ATOM 659 N N . GLU A 1 90 ? 6.579 -15.547 -2.886 1.00 87.00 90 GLU A N 1
ATOM 660 C CA . GLU A 1 90 ? 6.816 -16.860 -3.521 1.00 87.00 90 GLU A CA 1
ATOM 661 C C . GLU A 1 90 ? 6.383 -16.926 -4.997 1.00 87.00 90 GLU A C 1
ATOM 663 O O . GLU A 1 90 ? 7.124 -17.432 -5.841 1.00 87.00 90 GLU A O 1
ATOM 668 N N . GLY A 1 91 ? 5.213 -16.368 -5.330 1.00 84.62 91 GLY A N 1
ATOM 669 C CA . GLY A 1 91 ? 4.696 -16.369 -6.702 1.00 84.62 91 GLY A CA 1
ATOM 670 C C . GLY A 1 91 ? 5.550 -15.549 -7.675 1.00 84.62 91 GLY A C 1
ATOM 671 O O . GLY A 1 91 ? 5.903 -16.030 -8.752 1.00 84.62 91 GLY A O 1
ATOM 672 N N . LEU A 1 92 ? 5.935 -14.331 -7.282 1.00 88.00 92 LEU A N 1
ATOM 673 C CA . LEU A 1 92 ? 6.778 -13.453 -8.102 1.00 88.00 92 LEU A CA 1
ATOM 674 C C . LEU A 1 92 ? 8.238 -13.913 -8.137 1.00 88.00 92 LEU A C 1
ATOM 676 O O . LEU A 1 92 ? 8.917 -13.686 -9.133 1.00 88.00 92 LEU A O 1
ATOM 680 N N . ALA A 1 93 ? 8.721 -14.587 -7.091 1.00 90.19 93 ALA A N 1
ATOM 681 C CA . ALA A 1 93 ? 10.093 -15.082 -7.031 1.00 90.19 93 ALA A CA 1
ATOM 682 C C . ALA A 1 93 ? 10.407 -16.033 -8.194 1.00 90.19 93 ALA A C 1
ATOM 684 O O . ALA A 1 93 ? 11.493 -15.969 -8.766 1.00 90.19 93 ALA A O 1
ATOM 685 N N . LYS A 1 94 ? 9.445 -16.877 -8.592 1.00 90.50 94 LYS A N 1
ATOM 686 C CA . LYS A 1 94 ? 9.602 -17.750 -9.762 1.00 90.50 94 LYS A CA 1
ATOM 687 C C . LYS A 1 94 ? 9.712 -16.948 -11.062 1.00 90.50 94 LYS A C 1
ATOM 689 O O . LYS A 1 94 ? 10.605 -17.215 -11.855 1.00 90.50 94 LYS A O 1
ATOM 694 N N . ILE A 1 95 ? 8.846 -15.951 -11.247 1.00 89.56 95 ILE A N 1
ATOM 695 C CA . ILE A 1 95 ? 8.844 -15.091 -12.441 1.00 89.56 95 ILE A CA 1
ATOM 696 C C . ILE A 1 95 ? 10.184 -14.359 -12.575 1.00 89.56 95 ILE A C 1
ATOM 698 O O . ILE A 1 95 ? 10.790 -14.366 -13.642 1.00 89.56 95 ILE A O 1
ATOM 702 N N . TRP A 1 96 ? 10.688 -13.785 -11.482 1.00 93.75 96 TRP A N 1
ATOM 703 C CA . TRP A 1 96 ? 11.951 -13.048 -11.497 1.00 93.75 96 TRP A CA 1
ATOM 704 C C . TRP A 1 96 ? 13.187 -13.932 -11.597 1.00 93.75 96 TRP A C 1
ATOM 706 O O . TRP A 1 96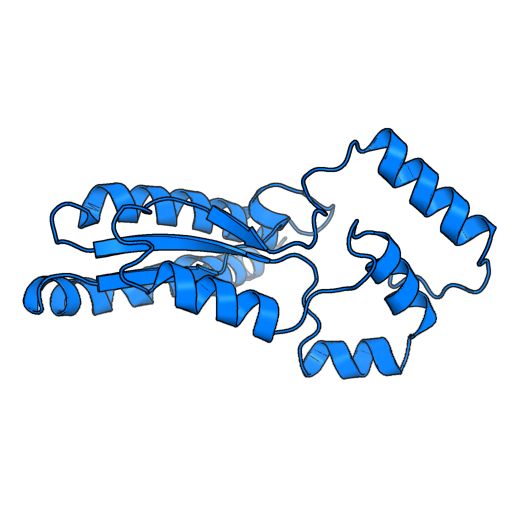 ? 14.193 -13.508 -12.155 1.00 93.75 96 TRP A O 1
ATOM 716 N N . LYS A 1 97 ? 13.107 -15.185 -11.144 1.00 92.50 97 LYS A N 1
ATOM 717 C CA . LYS A 1 97 ? 14.159 -16.172 -11.396 1.00 92.50 97 LYS A CA 1
ATOM 718 C C . LYS A 1 97 ? 14.326 -16.460 -12.891 1.00 92.50 97 LYS A C 1
ATOM 720 O O . LYS A 1 97 ? 15.455 -16.627 -13.345 1.00 92.50 97 LYS A O 1
ATOM 725 N N . ASP A 1 98 ? 13.222 -16.496 -13.634 1.00 92.88 98 ASP A N 1
ATOM 726 C CA . ASP A 1 98 ? 13.226 -16.734 -15.082 1.00 92.88 98 ASP A CA 1
ATOM 727 C C . ASP A 1 98 ? 13.512 -15.444 -15.886 1.00 92.88 98 ASP A C 1
ATOM 729 O O . ASP A 1 98 ? 13.873 -15.513 -17.061 1.00 92.88 98 ASP A O 1
ATOM 733 N N . ASN A 1 99 ? 13.409 -14.266 -15.254 1.00 94.62 99 ASN A N 1
ATOM 734 C CA . ASN A 1 99 ? 13.738 -12.962 -15.835 1.00 94.62 99 ASN A CA 1
ATOM 735 C C . ASN A 1 99 ? 14.592 -12.085 -14.886 1.00 94.62 99 ASN A C 1
ATOM 737 O O . ASN A 1 99 ? 14.108 -11.069 -14.371 1.00 94.62 99 ASN A O 1
ATOM 741 N N . PRO A 1 100 ? 15.868 -12.440 -14.650 1.00 94.62 100 PRO A N 1
ATOM 742 C CA . PRO A 1 100 ? 16.718 -11.709 -13.713 1.00 94.62 100 PRO A CA 1
ATOM 743 C C . PRO A 1 100 ? 17.032 -10.281 -14.181 1.00 94.62 100 PRO A C 1
ATOM 745 O O . PRO A 1 100 ? 17.054 -9.368 -13.361 1.00 94.62 100 PRO A O 1
ATOM 748 N N . THR A 1 101 ? 17.204 -10.045 -15.488 1.00 95.69 101 THR A N 1
ATOM 749 C CA . THR A 1 101 ? 17.500 -8.697 -16.011 1.00 95.69 101 THR A CA 1
ATOM 750 C C . THR A 1 101 ? 16.301 -7.757 -15.868 1.00 95.69 101 THR A C 1
ATOM 752 O O . THR A 1 101 ? 16.462 -6.596 -15.497 1.00 95.69 101 THR A O 1
ATOM 755 N N . GLY A 1 102 ? 15.078 -8.259 -16.065 1.00 95.00 102 GLY A N 1
ATOM 756 C CA . GLY A 1 102 ? 13.862 -7.514 -15.744 1.00 95.00 102 GLY A CA 1
ATOM 757 C C . GLY A 1 102 ? 13.724 -7.236 -14.246 1.00 95.00 102 GLY A C 1
ATOM 758 O O . GLY A 1 102 ? 13.322 -6.140 -13.859 1.00 95.00 102 GLY A O 1
ATOM 759 N N . HIS A 1 103 ? 14.103 -8.187 -13.384 1.00 95.56 103 HIS A N 1
ATOM 760 C CA . HIS A 1 103 ? 14.077 -7.970 -11.934 1.00 95.56 103 HIS A CA 1
ATOM 761 C C . HIS A 1 103 ? 15.047 -6.864 -11.507 1.00 95.56 103 HIS A C 1
ATOM 763 O O . HIS A 1 103 ? 14.672 -5.998 -10.716 1.00 95.56 103 HIS A O 1
ATOM 769 N N . GLU A 1 104 ? 16.258 -6.845 -12.064 1.00 95.88 104 GLU A N 1
ATOM 770 C CA . GLU A 1 104 ? 17.246 -5.788 -11.819 1.00 95.88 104 GLU A CA 1
ATOM 771 C C . GLU A 1 104 ? 16.749 -4.413 -12.278 1.00 95.88 104 GLU A C 1
ATOM 773 O O . GLU A 1 104 ? 16.930 -3.427 -11.559 1.00 95.88 104 GLU A O 1
ATOM 778 N N . PHE A 1 105 ? 16.052 -4.343 -13.416 1.00 95.94 105 PHE A N 1
ATOM 779 C CA . PHE A 1 105 ? 15.396 -3.113 -13.858 1.00 95.94 105 PHE A CA 1
ATOM 780 C C . PHE A 1 105 ? 14.357 -2.626 -12.840 1.00 95.94 105 PHE A C 1
ATOM 782 O O . PHE A 1 105 ? 14.380 -1.463 -12.442 1.00 95.94 105 PHE A O 1
ATOM 789 N N . PHE A 1 106 ? 13.488 -3.516 -12.348 1.00 94.69 106 PHE A N 1
ATOM 790 C CA . PHE A 1 106 ? 12.526 -3.167 -11.299 1.00 94.69 106 PHE A CA 1
ATOM 791 C C . PHE A 1 106 ? 13.223 -2.738 -10.008 1.00 94.69 106 PHE A C 1
ATOM 793 O O . PHE A 1 106 ? 12.808 -1.761 -9.397 1.00 94.69 106 PHE A O 1
ATOM 800 N N . ALA A 1 107 ? 14.297 -3.414 -9.596 1.00 96.62 107 ALA A N 1
ATOM 801 C CA . ALA A 1 107 ? 15.075 -3.032 -8.422 1.00 96.62 107 ALA A CA 1
ATOM 802 C C . ALA A 1 107 ? 15.706 -1.635 -8.567 1.00 96.62 107 ALA A C 1
ATOM 804 O O . ALA A 1 107 ? 15.735 -0.882 -7.589 1.00 96.62 107 ALA A O 1
ATOM 805 N N . ASP A 1 108 ? 16.156 -1.247 -9.769 1.00 96.44 108 ASP A N 1
ATOM 806 C CA . ASP A 1 108 ? 16.701 0.093 -10.023 1.00 96.44 108 ASP A CA 1
ATOM 807 C C . ASP A 1 108 ? 15.656 1.200 -9.828 1.00 96.44 108 ASP A C 1
ATOM 809 O O . ASP A 1 108 ? 16.015 2.321 -9.460 1.00 96.44 108 ASP A O 1
ATOM 813 N N . GLN A 1 109 ? 14.363 0.906 -9.982 1.00 96.19 109 GLN A N 1
ATOM 814 C CA . GLN A 1 109 ? 13.300 1.891 -9.760 1.00 96.19 109 GLN A CA 1
ATOM 815 C C . GLN A 1 109 ? 13.244 2.393 -8.307 1.00 96.19 109 GLN A C 1
ATOM 817 O O . GLN A 1 109 ? 12.833 3.533 -8.056 1.00 96.19 109 GLN A O 1
ATOM 822 N N . TYR A 1 110 ? 13.721 1.587 -7.360 1.00 97.50 110 TYR A N 1
ATOM 823 C CA . TYR A 1 110 ? 13.702 1.885 -5.933 1.00 97.50 110 TYR A CA 1
ATOM 824 C C . TYR A 1 110 ? 14.975 2.620 -5.500 1.00 97.50 110 TYR A C 1
ATOM 826 O O . TYR A 1 110 ? 16.080 2.164 -5.804 1.00 97.50 110 TYR A O 1
ATOM 834 N N . PRO A 1 111 ? 14.880 3.711 -4.718 1.00 97.69 111 PRO A N 1
ATOM 835 C CA . PRO A 1 111 ? 16.036 4.317 -4.057 1.00 97.69 111 PRO A CA 1
ATOM 836 C C . PRO A 1 111 ? 16.896 3.331 -3.253 1.00 97.69 111 PRO A C 1
ATOM 838 O O . PRO A 1 111 ? 18.119 3.453 -3.267 1.00 97.69 111 PRO A O 1
ATOM 841 N N . LEU A 1 112 ? 16.283 2.322 -2.620 1.00 98.06 112 LEU A N 1
ATOM 842 C CA . LEU A 1 112 ? 16.995 1.260 -1.891 1.00 98.06 112 LEU A CA 1
ATOM 843 C C . LEU A 1 112 ? 17.675 0.206 -2.785 1.00 98.06 112 LEU A C 1
ATOM 845 O O . LEU A 1 112 ? 18.341 -0.682 -2.257 1.00 98.06 112 LEU A O 1
ATOM 849 N N . ARG A 1 113 ? 17.527 0.289 -4.116 1.00 96.88 113 ARG A N 1
ATOM 850 C CA . ARG A 1 113 ? 18.157 -0.612 -5.107 1.00 96.88 113 ARG A CA 1
ATOM 851 C C . ARG A 1 113 ? 17.827 -2.091 -4.926 1.00 96.88 113 ARG A C 1
ATOM 853 O O . ARG A 1 113 ? 18.626 -2.964 -5.253 1.00 96.88 113 ARG A O 1
ATOM 860 N N . ARG A 1 114 ? 16.633 -2.365 -4.412 1.00 97.56 114 ARG A N 1
ATOM 861 C CA . ARG A 1 114 ? 16.049 -3.700 -4.308 1.00 97.56 114 ARG A CA 1
ATOM 862 C C . ARG A 1 114 ? 14.535 -3.598 -4.337 1.00 97.56 114 ARG A C 1
ATOM 864 O O . ARG A 1 114 ? 13.968 -2.586 -3.929 1.00 97.56 114 ARG A O 1
ATOM 871 N N . THR A 1 115 ? 13.895 -4.681 -4.746 1.00 97.50 115 THR A N 1
ATOM 872 C CA . THR A 1 115 ? 12.469 -4.896 -4.504 1.00 97.50 115 THR A CA 1
ATOM 873 C C . THR A 1 115 ? 12.243 -5.261 -3.034 1.00 97.50 115 THR A C 1
ATOM 875 O O . THR A 1 115 ? 13.171 -5.689 -2.334 1.00 97.50 115 THR A O 1
ATOM 878 N N . GLY A 1 116 ? 11.020 -5.085 -2.543 1.00 97.88 116 GLY A N 1
ATOM 879 C CA . GLY A 1 116 ? 10.672 -5.504 -1.188 1.00 97.88 116 GLY A CA 1
ATOM 880 C C . GLY A 1 116 ? 10.531 -7.021 -1.066 1.00 97.88 116 GLY A C 1
ATOM 881 O O . GLY A 1 116 ? 10.368 -7.723 -2.067 1.00 97.88 116 GLY A O 1
ATOM 882 N N . ILE A 1 117 ? 10.563 -7.517 0.166 1.00 97.38 117 ILE A N 1
ATOM 883 C CA . ILE A 1 117 ? 10.265 -8.908 0.536 1.00 97.38 117 ILE A CA 1
ATOM 884 C C . ILE A 1 117 ? 9.098 -8.948 1.538 1.00 97.38 117 ILE A C 1
ATOM 886 O O . ILE A 1 117 ? 8.797 -7.919 2.147 1.00 97.38 117 ILE A O 1
ATOM 890 N N . PRO A 1 118 ? 8.426 -10.099 1.737 1.00 97.38 118 PRO A N 1
ATOM 891 C CA . PRO A 1 118 ? 7.312 -10.204 2.682 1.00 97.38 118 PRO A CA 1
ATOM 892 C C . PRO A 1 118 ? 7.635 -9.683 4.089 1.00 97.38 118 PRO A C 1
ATOM 894 O O . PRO A 1 118 ? 6.799 -9.011 4.691 1.00 97.38 118 PRO A O 1
ATOM 897 N N . ASP A 1 119 ? 8.861 -9.902 4.569 1.00 98.06 119 ASP A N 1
ATOM 898 C CA . ASP A 1 119 ? 9.307 -9.438 5.887 1.00 98.06 119 ASP A CA 1
ATOM 899 C C . ASP A 1 119 ? 9.298 -7.908 6.018 1.00 98.06 119 ASP A C 1
ATOM 901 O O . ASP A 1 119 ? 8.986 -7.393 7.090 1.00 98.06 119 ASP A O 1
ATOM 905 N N . ASP A 1 120 ? 9.559 -7.157 4.937 1.00 98.44 120 ASP A N 1
ATOM 906 C CA . ASP A 1 120 ? 9.465 -5.689 4.964 1.00 98.44 120 ASP A CA 1
ATOM 907 C C . ASP A 1 120 ? 8.035 -5.242 5.323 1.00 98.44 120 ASP A C 1
ATOM 909 O O . ASP A 1 120 ? 7.842 -4.290 6.080 1.00 98.44 120 ASP A O 1
ATOM 913 N N . ILE A 1 121 ? 7.024 -5.960 4.817 1.00 98.56 121 ILE A N 1
ATOM 914 C CA . ILE A 1 121 ? 5.609 -5.690 5.097 1.00 98.56 121 ILE A CA 1
ATOM 915 C C . ILE A 1 121 ? 5.218 -6.207 6.479 1.00 98.56 121 ILE A C 1
ATOM 917 O O . ILE A 1 121 ? 4.571 -5.484 7.237 1.00 98.56 121 ILE A O 1
ATOM 921 N N . ALA A 1 122 ? 5.631 -7.427 6.830 1.00 98.50 122 ALA A N 1
ATOM 922 C CA . ALA A 1 122 ? 5.325 -8.038 8.120 1.00 98.50 122 ALA A CA 1
ATOM 923 C C . ALA A 1 122 ? 5.835 -7.185 9.290 1.00 98.50 122 ALA A C 1
ATOM 925 O O . ALA A 1 122 ? 5.101 -6.974 10.254 1.00 98.50 122 ALA A O 1
ATOM 926 N N . ASN A 1 123 ? 7.038 -6.616 9.171 1.00 98.69 123 ASN A N 1
ATOM 927 C CA . ASN A 1 123 ? 7.601 -5.714 10.174 1.00 98.69 123 ASN A CA 1
ATOM 928 C C . ASN A 1 123 ? 6.754 -4.443 1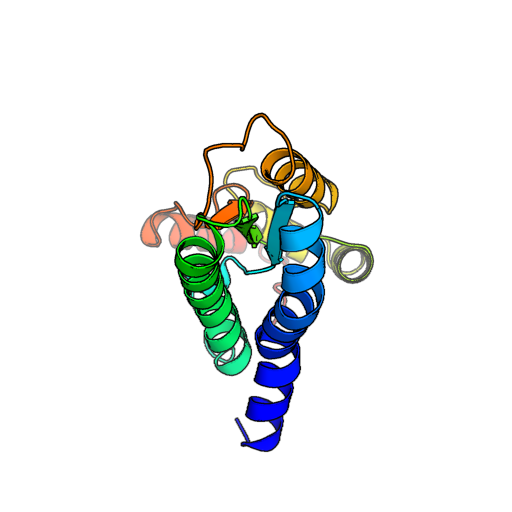0.355 1.00 98.69 123 ASN A C 1
ATOM 930 O O . ASN A 1 123 ? 6.509 -4.018 11.484 1.00 98.69 123 ASN A O 1
ATOM 934 N N . GLY A 1 124 ? 6.254 -3.860 9.260 1.00 98.69 124 GLY A N 1
ATOM 935 C CA . GLY A 1 124 ? 5.350 -2.710 9.320 1.00 98.69 124 GLY A CA 1
ATOM 936 C C . GLY A 1 124 ? 4.000 -3.039 9.961 1.00 98.69 124 GLY A C 1
ATOM 937 O O . GLY A 1 124 ? 3.500 -2.257 10.768 1.00 98.69 124 GLY A O 1
ATOM 938 N N . ILE A 1 125 ? 3.431 -4.212 9.655 1.00 98.81 125 ILE A N 1
ATOM 939 C CA . ILE A 1 125 ? 2.200 -4.701 10.299 1.00 98.81 125 ILE A CA 1
ATOM 940 C C . ILE A 1 125 ? 2.436 -4.884 11.798 1.00 98.81 125 ILE A C 1
ATOM 942 O O . ILE A 1 125 ? 1.656 -4.378 12.599 1.00 98.81 125 ILE A O 1
ATOM 946 N N . ALA A 1 126 ? 3.516 -5.573 12.179 1.00 98.75 126 ALA A N 1
ATOM 947 C CA . ALA A 1 126 ? 3.849 -5.838 13.573 1.00 98.75 126 ALA A CA 1
ATOM 948 C C . ALA A 1 126 ? 3.984 -4.538 14.378 1.00 98.75 126 ALA A C 1
ATOM 950 O O . ALA A 1 126 ? 3.383 -4.426 15.443 1.00 98.75 126 ALA A O 1
ATOM 951 N N . PHE A 1 127 ? 4.680 -3.535 13.831 1.00 98.88 127 PHE A N 1
ATOM 952 C CA . PHE A 1 127 ? 4.771 -2.204 14.434 1.00 98.88 127 PHE A CA 1
ATOM 953 C C . PHE A 1 127 ? 3.399 -1.530 14.571 1.00 98.88 127 PHE A C 1
ATOM 955 O O . PHE A 1 127 ? 3.041 -1.062 15.644 1.00 98.88 127 PHE A O 1
ATOM 962 N N . LEU A 1 128 ? 2.581 -1.498 13.514 1.00 98.81 128 LEU A N 1
ATOM 963 C CA . LEU A 1 128 ? 1.270 -0.845 13.592 1.00 98.81 128 LEU A CA 1
ATOM 964 C C . LEU A 1 128 ? 0.289 -1.579 14.523 1.00 98.81 128 LEU A C 1
ATOM 966 O O . LEU A 1 128 ? -0.664 -0.968 15.016 1.00 98.81 128 LEU A O 1
ATOM 970 N N . CYS A 1 129 ? 0.509 -2.862 14.795 1.00 98.62 129 CYS A N 1
ATOM 971 C CA . CYS A 1 129 ? -0.238 -3.633 15.784 1.00 98.62 129 CYS A CA 1
ATOM 972 C C . CYS A 1 129 ? 0.274 -3.460 17.221 1.00 98.62 129 CYS A C 1
ATOM 974 O O . CYS A 1 129 ? -0.452 -3.824 18.142 1.00 98.62 129 CYS A O 1
ATOM 976 N N . SER A 1 130 ? 1.470 -2.906 17.433 1.00 98.56 130 SER A N 1
ATOM 977 C CA . SER A 1 130 ? 2.084 -2.810 18.757 1.00 98.56 130 SER A CA 1
ATOM 978 C C . SER A 1 130 ? 1.632 -1.576 19.555 1.00 98.56 130 SER A C 1
ATOM 980 O O . SER A 1 130 ? 0.954 -0.680 19.037 1.00 98.56 130 SER A O 1
ATOM 982 N N . GLU A 1 131 ? 2.010 -1.529 20.836 1.00 97.69 131 GLU A N 1
ATOM 983 C CA . GLU A 1 131 ? 1.723 -0.412 21.752 1.00 97.69 131 GLU A CA 1
ATOM 984 C C . GLU A 1 131 ? 2.505 0.860 21.389 1.00 97.69 131 GLU A C 1
ATOM 986 O O . GLU A 1 131 ? 2.044 1.979 21.627 1.00 97.69 131 GLU A O 1
ATOM 991 N N . GLU A 1 132 ? 3.662 0.717 20.740 1.00 98.50 132 GLU A N 1
ATOM 992 C CA . GLU A 1 132 ? 4.453 1.836 20.221 1.00 98.50 132 GLU A CA 1
ATOM 993 C C . GLU A 1 132 ? 3.694 2.640 19.150 1.00 98.50 132 GLU A C 1
ATOM 995 O O . GLU A 1 132 ? 3.983 3.818 18.942 1.00 98.50 132 GLU A O 1
ATOM 1000 N N . ALA A 1 133 ? 2.686 2.038 18.509 1.00 98.56 133 ALA A N 1
ATOM 1001 C CA . ALA A 1 133 ? 1.791 2.692 17.559 1.00 98.56 133 ALA A CA 1
ATOM 1002 C C . ALA A 1 133 ? 0.442 3.121 18.176 1.00 98.56 133 ALA A C 1
ATOM 1004 O O . ALA A 1 133 ? -0.498 3.432 17.438 1.00 98.56 133 ALA A O 1
ATOM 1005 N N . SER A 1 134 ? 0.321 3.164 19.509 1.00 98.19 134 SER A N 1
ATOM 1006 C CA . SER A 1 134 ? -0.933 3.462 20.234 1.00 98.19 134 SER A CA 1
ATOM 1007 C C . SER A 1 134 ? -1.592 4.797 19.866 1.00 98.19 134 SER A C 1
ATOM 1009 O O . SER A 1 134 ? -2.803 4.937 20.017 1.00 98.19 134 SER A O 1
ATOM 1011 N N . PHE A 1 135 ? -0.839 5.756 19.316 1.00 98.50 135 PHE A N 1
ATOM 1012 C CA . PHE A 1 135 ? -1.368 7.044 18.847 1.00 98.50 135 PHE A CA 1
ATOM 1013 C C . PHE A 1 135 ? -1.388 7.201 17.315 1.00 98.50 135 PHE A C 1
ATOM 1015 O O . PHE A 1 135 ? -1.550 8.304 16.796 1.00 98.50 135 PHE A O 1
ATOM 1022 N N . ILE A 1 136 ? -1.228 6.101 16.572 1.00 98.81 136 ILE A N 1
ATOM 1023 C CA . ILE A 1 136 ? -1.276 6.071 15.106 1.00 98.81 136 ILE A CA 1
ATOM 1024 C C . ILE A 1 136 ? -2.564 5.365 14.666 1.00 98.81 136 ILE A C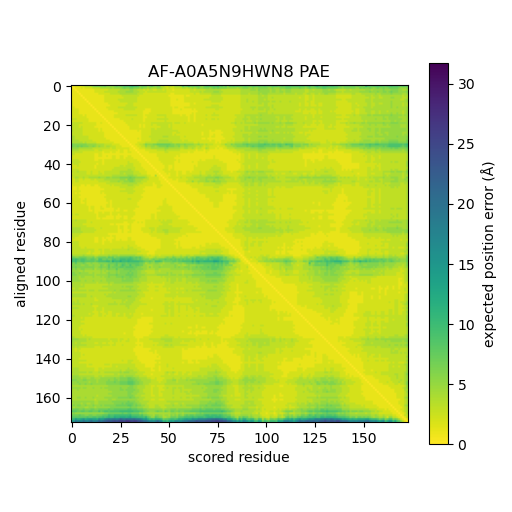 1
ATOM 1026 O O . ILE A 1 136 ? -2.726 4.155 14.852 1.00 98.81 136 ILE A O 1
ATOM 1030 N N . THR A 1 137 ? -3.476 6.123 14.057 1.00 98.88 137 THR A N 1
ATOM 1031 C CA . THR A 1 137 ? -4.711 5.625 13.431 1.00 98.88 137 THR A CA 1
ATOM 1032 C C . THR A 1 137 ? -5.054 6.473 12.201 1.00 98.88 137 THR A C 1
ATOM 1034 O O . THR A 1 137 ? -4.682 7.644 12.120 1.00 98.88 137 THR A O 1
ATOM 1037 N N . GLY A 1 138 ? -5.727 5.886 11.215 1.00 98.75 138 GLY A N 1
ATOM 1038 C CA . GLY A 1 138 ? -6.078 6.511 9.936 1.00 98.75 138 GLY A CA 1
ATOM 1039 C C . GLY A 1 138 ? -4.897 6.713 8.981 1.00 98.75 138 GLY A C 1
ATOM 1040 O O . GLY A 1 138 ? -5.065 7.306 7.910 1.00 98.75 138 GLY A O 1
ATOM 1041 N N . HIS A 1 139 ? -3.701 6.240 9.342 1.00 98.81 139 HIS A N 1
ATOM 1042 C CA . HIS A 1 139 ? -2.493 6.427 8.553 1.00 98.81 139 HIS A CA 1
ATOM 1043 C C . HIS A 1 139 ? -2.365 5.361 7.461 1.00 98.81 139 HIS A C 1
ATOM 1045 O O . HIS A 1 139 ? -2.756 4.208 7.635 1.00 98.81 139 HIS A O 1
ATOM 1051 N N . THR A 1 140 ? -1.789 5.743 6.322 1.00 98.81 140 THR A N 1
ATOM 1052 C CA . THR A 1 140 ? -1.380 4.815 5.263 1.00 98.81 140 THR A CA 1
ATOM 1053 C C . THR A 1 140 ? 0.137 4.832 5.182 1.00 98.81 140 THR A C 1
ATOM 1055 O O . THR A 1 140 ? 0.715 5.767 4.633 1.00 98.81 140 THR A O 1
ATOM 1058 N N . LEU A 1 141 ? 0.768 3.811 5.756 1.00 98.75 141 LEU A N 1
ATOM 1059 C CA . LEU A 1 141 ? 2.216 3.674 5.791 1.00 98.75 141 LEU A CA 1
ATOM 1060 C C . LEU A 1 141 ? 2.717 3.142 4.447 1.00 98.75 141 LEU A C 1
ATOM 1062 O O . LEU A 1 141 ? 2.460 1.989 4.097 1.00 98.75 141 LEU A O 1
ATOM 1066 N N . ALA A 1 142 ? 3.442 3.966 3.695 1.00 98.56 142 ALA A N 1
ATOM 1067 C CA . ALA A 1 142 ? 4.151 3.500 2.510 1.00 98.56 142 ALA A CA 1
ATOM 1068 C C . ALA A 1 142 ? 5.343 2.623 2.923 1.00 98.56 142 ALA A C 1
ATOM 1070 O O . ALA A 1 142 ? 6.201 3.052 3.693 1.00 98.56 142 ALA A O 1
ATOM 1071 N N . ILE A 1 143 ? 5.392 1.397 2.399 1.00 98.62 143 ILE A N 1
ATOM 1072 C CA . ILE A 1 143 ? 6.537 0.485 2.525 1.00 98.62 143 ILE A CA 1
ATOM 1073 C C . ILE A 1 143 ? 6.951 0.107 1.107 1.00 98.62 143 ILE A C 1
ATOM 1075 O O . ILE A 1 143 ? 6.583 -0.934 0.564 1.00 98.62 143 ILE A O 1
ATOM 1079 N N . ASP A 1 144 ? 7.651 1.033 0.465 1.00 98.31 144 ASP A N 1
ATOM 1080 C CA . ASP A 1 144 ? 7.850 1.026 -0.981 1.00 98.31 144 ASP A CA 1
ATOM 1081 C C . ASP A 1 144 ? 9.290 1.335 -1.387 1.00 98.31 144 ASP A C 1
ATOM 1083 O O . ASP A 1 144 ? 9.527 1.762 -2.509 1.00 98.31 144 ASP A O 1
ATOM 1087 N N . GLY A 1 145 ? 10.250 1.209 -0.466 1.00 98.25 145 GLY A N 1
ATOM 1088 C CA . GLY A 1 145 ? 11.664 1.481 -0.727 1.00 98.25 145 GLY A CA 1
ATOM 1089 C C . GLY A 1 145 ? 11.968 2.885 -1.268 1.00 98.25 145 GLY A C 1
ATOM 1090 O O . GLY A 1 145 ? 13.034 3.070 -1.857 1.00 98.25 145 GLY A O 1
ATOM 1091 N N . GLY A 1 146 ? 11.056 3.849 -1.089 1.00 98.00 146 GLY A N 1
ATOM 1092 C CA . GLY A 1 146 ? 11.166 5.221 -1.578 1.00 98.00 146 GLY A CA 1
ATOM 1093 C C . GLY A 1 146 ? 10.629 5.440 -2.996 1.00 98.00 146 GLY A C 1
ATOM 1094 O O . GLY A 1 146 ? 10.896 6.492 -3.575 1.00 98.00 146 GLY A O 1
ATOM 1095 N N . LEU A 1 147 ? 9.906 4.476 -3.577 1.00 97.12 147 LEU A N 1
ATOM 1096 C CA . LEU A 1 147 ? 9.356 4.579 -4.931 1.00 97.12 147 LEU A CA 1
ATOM 1097 C C . LEU A 1 147 ? 8.526 5.858 -5.116 1.00 97.12 147 LEU A C 1
ATOM 1099 O O . LEU A 1 147 ? 8.773 6.615 -6.055 1.00 97.12 147 LEU A O 1
ATOM 1103 N N . SER A 1 148 ? 7.585 6.102 -4.202 1.00 96.12 148 SER A N 1
ATOM 1104 C CA . SER A 1 148 ? 6.555 7.145 -4.293 1.00 96.12 148 SER A CA 1
ATOM 1105 C C . SER A 1 148 ? 7.028 8.577 -4.050 1.00 96.12 148 SER A C 1
ATOM 1107 O O . SER A 1 148 ? 6.276 9.518 -4.293 1.00 96.12 148 SER A O 1
ATOM 1109 N N . VAL A 1 149 ? 8.266 8.763 -3.590 1.00 97.00 149 VAL A N 1
ATOM 1110 C CA . VAL A 1 149 ? 8.807 10.072 -3.179 1.00 97.00 149 VAL A CA 1
ATOM 1111 C C . VAL A 1 149 ? 9.885 10.600 -4.134 1.00 97.00 149 VAL A C 1
ATOM 1113 O O . VAL A 1 149 ? 10.698 11.448 -3.767 1.00 97.00 149 VAL A O 1
ATOM 1116 N N . GLN A 1 150 ? 9.921 10.096 -5.369 1.00 96.56 150 GLN A N 1
ATOM 1117 C CA . GLN A 1 150 ? 10.877 10.509 -6.401 1.00 96.56 150 GLN A CA 1
ATOM 1118 C C . GLN A 1 150 ? 10.271 11.550 -7.355 1.00 96.56 150 GLN A C 1
ATOM 1120 O O . GLN A 1 150 ? 9.120 11.433 -7.768 1.00 96.56 150 GLN A O 1
ATOM 1125 N N . LEU A 1 151 ? 11.074 12.537 -7.780 1.00 97.00 151 LEU A N 1
ATOM 1126 C CA . LEU A 1 151 ? 10.702 13.427 -8.888 1.00 97.00 151 LEU A CA 1
ATOM 1127 C C . LEU A 1 151 ? 10.666 12.643 -10.205 1.00 97.00 151 LEU A C 1
ATOM 1129 O O . LEU A 1 151 ? 11.656 11.999 -10.580 1.00 97.00 151 LEU A O 1
ATOM 1133 N N . GLN A 1 152 ? 9.542 12.728 -10.916 1.00 95.25 152 GLN A N 1
ATOM 1134 C CA . GLN A 1 152 ? 9.259 11.913 -12.099 1.00 95.25 152 GLN A CA 1
ATOM 1135 C C . GLN A 1 152 ? 10.264 12.155 -13.233 1.00 95.25 152 GLN A C 1
ATOM 1137 O O . GLN A 1 152 ? 10.691 11.208 -13.892 1.00 95.25 152 GLN A O 1
ATOM 1142 N N . GLU A 1 153 ? 10.728 13.393 -13.423 1.00 96.75 153 GLU A N 1
ATOM 1143 C CA . GLU A 1 153 ? 11.671 13.748 -14.489 1.00 96.75 153 GLU A CA 1
ATOM 1144 C C . GLU A 1 153 ? 13.032 13.076 -14.276 1.00 96.75 153 GLU A C 1
ATOM 1146 O O . GLU A 1 153 ? 13.658 12.579 -15.214 1.00 96.75 153 GLU A O 1
ATOM 1151 N N . LYS A 1 154 ? 13.502 13.035 -13.023 1.00 96.25 154 LYS A N 1
ATOM 1152 C CA . LYS A 1 154 ? 14.780 12.399 -12.673 1.00 96.25 154 LYS A CA 1
ATOM 1153 C C . LYS A 1 154 ? 14.669 10.884 -12.673 1.00 96.25 154 LYS A C 1
ATOM 1155 O O . LYS A 1 154 ? 15.585 10.220 -13.161 1.00 96.25 154 LYS A O 1
ATOM 1160 N N . PHE A 1 155 ? 13.555 10.356 -12.176 1.00 96.00 155 PHE A N 1
ATOM 1161 C CA . PHE A 1 155 ? 13.251 8.934 -12.238 1.00 96.00 155 PHE A CA 1
ATOM 1162 C C . PHE A 1 155 ? 13.262 8.431 -13.689 1.00 96.00 155 PHE A C 1
ATOM 1164 O O . PHE A 1 155 ? 14.024 7.520 -14.014 1.00 96.00 155 PHE A O 1
ATOM 1171 N N . GLY A 1 156 ? 12.510 9.085 -14.580 1.00 96.19 156 GLY A N 1
ATOM 1172 C CA . GLY A 1 156 ? 12.421 8.710 -15.991 1.00 96.19 156 GLY A CA 1
ATOM 1173 C C . GLY A 1 156 ? 13.771 8.757 -16.711 1.00 96.19 156 GLY A C 1
ATOM 1174 O O . GLY A 1 156 ? 14.135 7.801 -17.395 1.00 96.19 156 GLY A O 1
ATOM 1175 N N . LEU A 1 157 ? 14.570 9.812 -16.503 1.00 97.31 157 LEU A N 1
ATOM 1176 C CA . LEU A 1 157 ? 15.923 9.895 -17.071 1.00 97.31 157 LEU A CA 1
ATOM 1177 C C . LEU A 1 157 ? 16.840 8.772 -16.570 1.00 97.31 157 LEU A C 1
ATOM 1179 O O . LEU A 1 157 ? 17.626 8.234 -17.353 1.00 97.31 157 LEU A O 1
ATOM 1183 N N . ARG A 1 158 ? 16.745 8.394 -15.287 1.00 95.56 158 ARG A N 1
ATOM 1184 C CA . ARG A 1 158 ? 17.508 7.262 -14.743 1.00 95.56 158 ARG A CA 1
ATOM 1185 C C . ARG A 1 158 ? 17.118 5.961 -15.437 1.00 95.56 158 ARG A C 1
ATOM 1187 O O . ARG A 1 158 ? 18.009 5.257 -15.900 1.00 95.56 158 ARG A O 1
ATOM 1194 N N . GLN A 1 159 ? 15.819 5.678 -15.557 1.00 96.44 159 GLN A N 1
ATOM 1195 C CA . GLN A 1 159 ? 15.340 4.455 -16.211 1.00 96.44 159 GLN A CA 1
ATOM 1196 C C . GLN A 1 159 ? 15.732 4.410 -17.695 1.00 96.44 159 GLN A C 1
ATOM 1198 O O . GLN A 1 159 ? 16.214 3.389 -18.178 1.00 96.44 159 GLN A O 1
ATOM 1203 N N . ALA A 1 160 ? 15.631 5.535 -18.409 1.00 96.12 160 ALA A N 1
ATOM 1204 C CA . ALA A 1 160 ? 16.052 5.623 -19.807 1.00 96.12 160 ALA A CA 1
ATOM 1205 C C . ALA A 1 160 ? 17.558 5.350 -19.984 1.00 96.12 160 ALA A C 1
ATOM 1207 O O . ALA A 1 160 ? 17.963 4.645 -20.909 1.00 96.12 160 ALA A O 1
ATOM 1208 N N . ASN A 1 161 ? 18.396 5.885 -19.091 1.00 96.94 161 ASN A N 1
ATOM 1209 C CA . ASN A 1 161 ? 19.833 5.612 -19.097 1.00 96.94 161 ASN A CA 1
ATOM 1210 C C . ASN A 1 161 ? 20.149 4.160 -18.721 1.00 96.94 161 ASN A C 1
ATOM 1212 O O . ASN A 1 161 ? 21.042 3.574 -19.326 1.00 96.94 161 ASN A O 1
ATOM 1216 N N . TYR A 1 162 ? 19.414 3.574 -17.771 1.00 96.56 162 TYR A N 1
ATOM 1217 C CA . TYR A 1 162 ? 19.555 2.162 -17.417 1.00 96.56 162 TYR A CA 1
ATOM 1218 C C . TYR A 1 162 ? 19.325 1.276 -18.644 1.00 96.56 162 TYR A C 1
ATOM 1220 O O . TYR A 1 162 ? 20.206 0.499 -18.996 1.00 96.56 162 TYR A O 1
ATOM 1228 N N . VAL A 1 163 ? 18.200 1.443 -19.346 1.00 95.94 163 VAL A N 1
ATOM 1229 C CA . VAL A 1 163 ? 17.875 0.628 -20.531 1.00 95.94 163 VAL A CA 1
ATOM 1230 C C . VAL A 1 163 ? 18.885 0.853 -21.659 1.00 95.94 163 VAL A C 1
ATOM 1232 O O . VAL A 1 163 ? 19.302 -0.097 -22.311 1.00 95.94 163 VAL A O 1
ATOM 1235 N N . ARG A 1 164 ? 19.358 2.092 -21.861 1.00 96.69 164 ARG A N 1
ATOM 1236 C CA . ARG A 1 164 ? 20.403 2.386 -22.859 1.00 96.69 164 ARG A CA 1
ATOM 1237 C C . ARG A 1 164 ? 21.720 1.664 -22.567 1.00 96.69 164 ARG A C 1
ATOM 1239 O O . ARG A 1 164 ? 22.393 1.237 -23.499 1.00 96.69 164 ARG A O 1
ATOM 1246 N N . ASN A 1 165 ? 22.090 1.562 -21.294 1.00 96.88 165 ASN A N 1
ATOM 1247 C CA . ASN A 1 165 ? 23.323 0.906 -20.865 1.00 96.88 165 ASN A CA 1
ATOM 1248 C C . ASN A 1 165 ? 23.176 -0.620 -20.752 1.00 96.88 165 ASN A C 1
ATOM 1250 O O . ASN A 1 165 ? 24.185 -1.315 -20.704 1.00 96.88 165 ASN A O 1
ATOM 1254 N N . ASN A 1 166 ? 21.941 -1.128 -20.731 1.00 96.38 166 ASN A N 1
ATOM 1255 C CA . ASN A 1 166 ? 21.609 -2.544 -20.603 1.00 96.38 166 ASN A CA 1
ATOM 1256 C C . ASN A 1 166 ? 20.605 -2.944 -21.706 1.00 96.38 166 ASN A C 1
ATOM 1258 O O . ASN A 1 166 ? 19.445 -3.234 -21.399 1.00 96.38 166 ASN A O 1
ATOM 1262 N N . PRO A 1 167 ? 21.010 -2.935 -22.992 1.00 94.81 167 PRO A N 1
ATOM 1263 C CA . PRO A 1 167 ? 20.094 -3.127 -24.123 1.00 94.81 167 PRO A CA 1
ATOM 1264 C C . PRO A 1 167 ? 19.410 -4.503 -24.141 1.00 94.81 167 PRO A C 1
ATOM 1266 O O . PRO A 1 167 ? 18.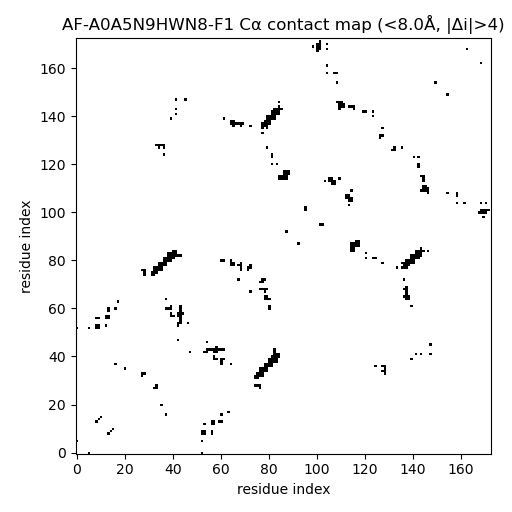333 -4.632 -24.712 1.00 94.81 167 PRO A O 1
ATOM 1269 N N . ASP A 1 168 ? 19.996 -5.502 -23.475 1.00 94.31 168 ASP A N 1
ATOM 1270 C CA . ASP A 1 168 ? 19.458 -6.864 -23.370 1.00 94.31 168 ASP A CA 1
ATOM 1271 C C . ASP A 1 168 ? 18.500 -7.048 -22.171 1.00 94.31 168 ASP A C 1
ATOM 1273 O O . ASP A 1 168 ? 18.125 -8.170 -21.823 1.00 94.31 168 ASP A O 1
ATOM 1277 N N . THR A 1 169 ? 18.109 -5.955 -21.501 1.00 94.06 169 THR A N 1
ATOM 1278 C CA . THR A 1 169 ? 17.130 -5.997 -20.406 1.00 94.06 169 THR A CA 1
ATOM 1279 C C . THR A 1 169 ? 15.790 -6.502 -20.930 1.00 94.06 169 THR A C 1
ATOM 1281 O O . THR A 1 169 ? 15.155 -5.857 -21.766 1.00 94.06 169 THR A O 1
ATOM 1284 N N . ASN A 1 170 ? 15.316 -7.624 -20.391 1.00 92.88 170 ASN A N 1
ATOM 1285 C CA . ASN A 1 170 ? 13.999 -8.149 -20.715 1.00 92.88 170 ASN A CA 1
ATOM 1286 C C . ASN A 1 170 ? 12.938 -7.437 -19.861 1.00 92.88 170 ASN A C 1
ATOM 1288 O O . ASN A 1 170 ? 12.624 -7.851 -18.742 1.00 92.88 170 ASN A O 1
ATOM 1292 N N . LEU A 1 171 ? 12.427 -6.322 -20.385 1.00 87.56 171 LEU A N 1
ATOM 1293 C CA . LEU A 1 171 ? 11.352 -5.556 -19.762 1.00 87.56 171 LEU A CA 1
ATOM 1294 C C . LEU A 1 171 ? 10.058 -6.384 -19.797 1.00 87.56 171 LEU A C 1
ATOM 1296 O O . LEU A 1 171 ? 9.631 -6.772 -20.886 1.00 87.56 171 LEU A O 1
ATOM 1300 N N . PRO A 1 172 ? 9.416 -6.658 -18.648 1.00 72.31 172 PRO A N 1
ATOM 1301 C CA . PRO A 1 172 ? 8.097 -7.269 -18.661 1.00 72.31 172 PRO A CA 1
ATOM 1302 C C . PRO A 1 172 ? 7.119 -6.310 -19.342 1.00 72.31 172 PRO A C 1
ATOM 1304 O O . PRO A 1 172 ? 7.059 -5.133 -18.985 1.00 72.31 172 PRO A O 1
ATOM 1307 N N . THR A 1 173 ? 6.405 -6.822 -20.341 1.00 56.69 173 THR A N 1
ATOM 1308 C CA . THR A 1 173 ? 5.263 -6.165 -20.991 1.00 56.69 173 THR A CA 1
ATOM 1309 C C . THR A 1 173 ? 3.989 -6.361 -20.197 1.00 56.69 173 THR A C 1
ATOM 1311 O O . THR A 1 173 ? 3.807 -7.502 -19.708 1.00 56.69 173 THR A O 1
#

Foldseek 3Di:
DDPVVLVVLLVPLAVVLVVVCVVCLVVQLVVQEFEAEAEAAVLLPDDDPPCVSNSVRSVNSLVVQLVCCVVCVVSLYAGEYEHEAAECDPVNVVVCVVQVLQQQLSLQLAPQSHHHYVVLVVVVVVCCRDPVVSVDHSYYHYSYNCNNVDDPVVSVVSSVVSCVVVVVRPHDD

Secondary structure (DSSP, 8-state):
--HHHHHHHHIIIIIHHHHHHHHHHHHHHHTT-EEEEEE--GGGTS--TT-HHHHHHHHHHHHHHHHHHHHHGGGTEEEEEEEE-SB--HHHHHHHHH-HHHHHHHHHTSTTSS-B-HHHHHHHHHHHHSGGGTT--S-EEEESTTGGGS-HHHHHHHHHHHHHH-TT-----

Radius of gyration: 18.36 Å; Cα contacts (8 Å, |Δi|>4): 242; chains: 1; bounding box: 42×32×49 Å